Protein AF-A0A2E2YB76-F1 (afdb_monomer)

Radius of gyration: 13.13 Å; Cα contacts (8 Å, |Δi|>4): 101; chains: 1; bounding box: 33×26×32 Å

Secondary structure (DSSP, 8-state):
-TT-EEEE----TT-S-HHHHHHHHHHHHT--SEEEE---GGG-HHHHHTT--SSS-EEEEETTEEEEEESSGGGG--

Solvent-accessible surface area (backbone atoms only — not comparable to full-atom values): 4896 Å² total; per-residue (Å²): 94,70,88,40,79,47,71,45,52,45,40,54,94,83,57,90,45,44,66,62,52,50,54,47,48,40,67,73,70,65,63,58,41,46,81,48,74,74,48,42,19,95,72,31,70,60,38,66,77,70,63,57,86,65,79,68,68,44,72,30,71,55,98,89,38,80,77,43,77,36,74,47,70,73,82,58,73,118

Foldseek 3Di:
DAQDEAEDAAADPPDPDSVVVVVVCCVPVVDHHHYYYPNNHPPDPCCVVVVPPDPDKDFAADPNDTPDIDNDPVVNVD

Nearest PDB structures (foldseek):
  4ulx-assembly1_A  TM=4.242E-01  e=5.780E-01  synthetic construct
  2l59-assembly1_A  TM=4.672E-01  e=1.678E+00  Mycobacterium tuberculosis
  7q3j-assembly2_B  TM=4.574E-01  e=2.860E+00  synthetic construct
  1rqm-assembly1_A  TM=3.877E-01  e=1.918E+00  Alicyclobacillus acidocaldarius
  1fb6-assembly2_B  TM=4.511E-01  e=4.266E+00  Spinacia oleracea

pLDDT: mean 90.96, std 5.66, range [63.69, 95.75]

Sequence (78 aa):
MDNWILLSLDGVPQQRSPLGEWYSAISQDGLGGNHLSDLRGGRSIITERLGVQEMPLYFK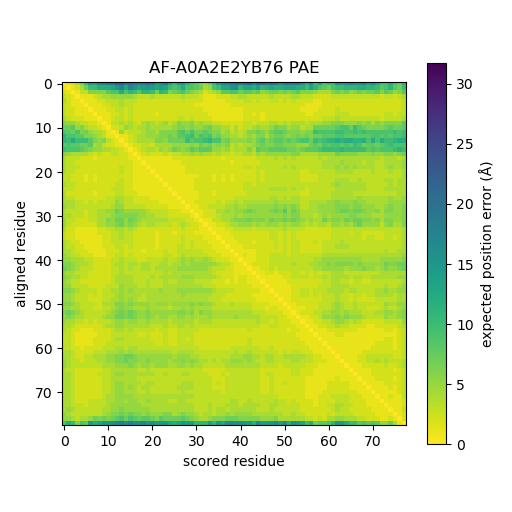VEDGLITARSTQILEILD

Structure (mmCIF, N/CA/C/O backbone):
data_AF-A0A2E2YB76-F1
#
_entry.id   AF-A0A2E2YB76-F1
#
loop_
_atom_site.group_PDB
_atom_site.id
_atom_site.type_symbol
_atom_site.label_atom_id
_atom_site.label_alt_id
_atom_site.label_comp_id
_atom_site.label_asym_id
_atom_site.label_entity_id
_atom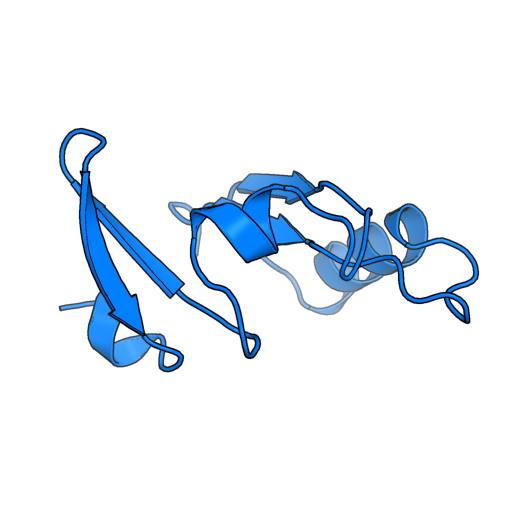_site.label_seq_id
_atom_site.pdbx_PDB_ins_code
_atom_site.Cartn_x
_atom_site.Cartn_y
_atom_site.Cartn_z
_atom_site.occupancy
_atom_site.B_iso_or_equiv
_atom_site.auth_seq_id
_atom_site.auth_comp_id
_atom_site.auth_asym_id
_atom_site.auth_atom_id
_atom_site.pdbx_PDB_model_num
ATOM 1 N N . MET A 1 1 ? -1.205 -11.235 8.387 1.00 63.69 1 MET A N 1
ATOM 2 C CA . MET A 1 1 ? -1.757 -10.004 7.770 1.00 63.69 1 MET A CA 1
ATOM 3 C C . MET A 1 1 ? -2.871 -10.373 6.792 1.00 63.69 1 MET A C 1
ATOM 5 O O . MET A 1 1 ? -3.090 -9.688 5.808 1.00 63.69 1 MET A O 1
ATOM 9 N N . ASP A 1 2 ? -3.622 -11.440 7.052 1.00 73.50 2 ASP A N 1
ATOM 10 C CA . ASP A 1 2 ? -4.350 -12.109 5.964 1.00 73.50 2 ASP A CA 1
ATOM 11 C C . ASP A 1 2 ? -5.585 -11.319 5.506 1.00 73.50 2 ASP A C 1
ATOM 13 O O . ASP A 1 2 ? -6.056 -11.489 4.387 1.00 73.50 2 ASP A O 1
ATOM 17 N N . ASN A 1 3 ? -6.031 -10.374 6.339 1.00 84.62 3 ASN A N 1
ATOM 18 C CA . ASN A 1 3 ? -7.112 -9.436 6.042 1.00 84.62 3 ASN A CA 1
ATOM 19 C C . ASN A 1 3 ? -6.625 -8.089 5.474 1.00 84.62 3 ASN A C 1
ATOM 21 O O . ASN A 1 3 ? -7.422 -7.165 5.335 1.00 84.62 3 ASN A O 1
ATOM 25 N N . TRP A 1 4 ? -5.330 -7.938 5.187 1.00 92.38 4 TRP A N 1
ATOM 26 C CA . TRP A 1 4 ? -4.781 -6.695 4.647 1.00 92.38 4 TRP A CA 1
ATOM 2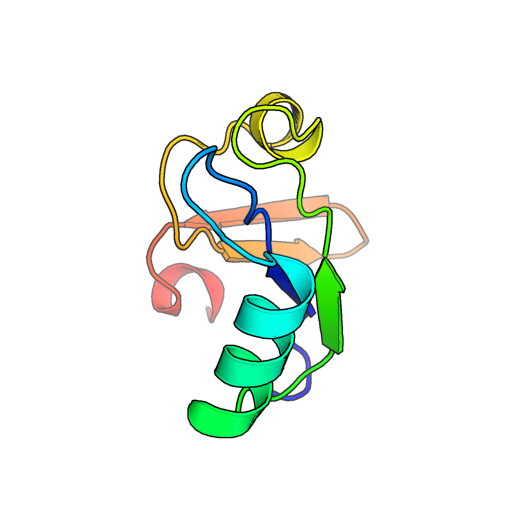7 C C . TRP A 1 4 ? -4.901 -6.644 3.127 1.00 92.38 4 TRP A C 1
ATOM 29 O O . TRP A 1 4 ? -4.803 -7.661 2.437 1.00 92.38 4 TRP A O 1
ATOM 39 N N . ILE A 1 5 ? -5.065 -5.429 2.608 1.00 94.81 5 ILE A N 1
ATOM 40 C CA . ILE A 1 5 ? -4.850 -5.113 1.199 1.00 94.81 5 ILE A CA 1
ATOM 41 C C . ILE A 1 5 ? -3.567 -4.291 1.122 1.00 94.81 5 ILE A C 1
ATOM 43 O O . ILE A 1 5 ? -3.489 -3.197 1.680 1.00 94.81 5 ILE A O 1
ATOM 47 N N . LEU A 1 6 ? -2.565 -4.825 0.435 1.00 94.62 6 LEU A N 1
ATOM 48 C CA . LEU A 1 6 ? -1.277 -4.185 0.210 1.00 94.62 6 LEU A CA 1
ATOM 49 C C . LEU A 1 6 ? -1.237 -3.670 -1.227 1.00 94.62 6 LEU A C 1
ATOM 51 O O . LEU A 1 6 ? -1.424 -4.432 -2.174 1.00 94.62 6 LEU A O 1
ATOM 55 N N . LEU A 1 7 ? -1.006 -2.371 -1.390 1.00 94.75 7 LEU A N 1
ATOM 56 C CA . LEU A 1 7 ? -1.027 -1.698 -2.683 1.00 94.75 7 LEU A CA 1
ATOM 57 C C . LEU A 1 7 ? 0.350 -1.108 -2.992 1.00 94.75 7 LEU A C 1
ATOM 59 O O . LEU A 1 7 ? 0.771 -0.162 -2.330 1.00 94.75 7 LEU A O 1
ATOM 63 N N . SER A 1 8 ? 1.017 -1.616 -4.030 1.00 94.81 8 SER A N 1
ATOM 64 C CA . SER A 1 8 ? 2.236 -0.980 -4.540 1.00 94.81 8 SER A CA 1
ATOM 65 C C . SER A 1 8 ? 1.908 0.188 -5.476 1.00 94.81 8 SER A C 1
ATOM 67 O O . SER A 1 8 ? 1.163 0.056 -6.458 1.00 94.81 8 SER A O 1
ATOM 69 N N . LEU A 1 9 ? 2.517 1.334 -5.172 1.00 93.69 9 LEU A N 1
ATOM 70 C CA . LEU A 1 9 ? 2.534 2.539 -6.002 1.00 93.69 9 LEU A CA 1
ATOM 71 C C . LEU A 1 9 ? 3.893 2.741 -6.690 1.00 93.69 9 LEU A C 1
ATOM 73 O O . LEU A 1 9 ? 4.173 3.854 -7.128 1.00 93.69 9 LEU A O 1
ATOM 77 N N . ASP A 1 10 ? 4.734 1.701 -6.774 1.00 88.75 10 ASP A N 1
ATOM 78 C CA . ASP A 1 10 ? 6.071 1.758 -7.389 1.00 88.75 10 ASP A CA 1
ATOM 79 C C . ASP A 1 10 ? 6.035 2.290 -8.830 1.00 88.75 10 ASP A C 1
ATOM 81 O O . ASP A 1 10 ? 4.979 2.488 -9.416 1.00 88.75 10 ASP A O 1
ATOM 85 N N . GLY A 1 11 ? 7.181 2.565 -9.441 1.00 85.62 11 GLY A N 1
ATOM 86 C CA . GLY A 1 11 ? 7.255 3.139 -10.790 1.00 85.62 11 GLY A CA 1
ATOM 87 C C . GLY A 1 11 ? 8.129 4.379 -10.877 1.00 85.62 11 GLY A C 1
ATOM 88 O O . GLY A 1 11 ? 7.826 5.292 -11.651 1.00 85.62 11 GLY A O 1
ATOM 89 N N . VAL A 1 12 ? 9.200 4.440 -10.078 1.00 83.38 12 VAL A N 1
ATOM 90 C CA . VAL A 1 12 ? 10.200 5.508 -10.208 1.00 83.38 12 VAL A CA 1
ATOM 91 C C . VAL A 1 12 ? 10.993 5.340 -11.513 1.00 83.38 12 VAL A C 1
ATOM 93 O O . VAL A 1 12 ? 11.171 4.212 -11.974 1.00 83.38 12 VAL A O 1
ATOM 96 N N . PRO A 1 13 ? 11.499 6.427 -12.130 1.00 80.75 13 PRO A N 1
ATOM 97 C CA . PRO A 1 13 ? 12.132 6.362 -13.452 1.00 80.75 13 PRO A CA 1
ATOM 98 C C . PRO A 1 13 ? 13.314 5.390 -13.567 1.00 80.75 13 PRO A C 1
ATOM 100 O O . PRO A 1 13 ? 13.620 4.936 -14.665 1.00 80.75 13 PRO A O 1
ATOM 103 N N . GLN A 1 14 ? 13.995 5.092 -12.457 1.00 83.50 14 GLN A N 1
ATOM 104 C CA . GLN A 1 14 ? 15.160 4.206 -12.422 1.00 83.50 14 GLN A CA 1
ATOM 105 C C . GLN A 1 14 ? 14.804 2.724 -12.224 1.00 83.50 14 GLN A C 1
ATOM 107 O O . GLN A 1 14 ? 15.687 1.878 -12.372 1.00 83.50 14 GLN A O 1
ATOM 112 N N . GLN A 1 15 ? 13.552 2.393 -11.890 1.00 86.62 15 GLN A N 1
ATOM 113 C CA . GLN A 1 15 ? 13.148 0.999 -11.706 1.00 86.62 15 GLN A CA 1
ATOM 114 C C . GLN A 1 15 ? 13.146 0.252 -13.032 1.00 86.62 15 GLN A C 1
ATOM 116 O O . GLN A 1 15 ? 12.618 0.724 -14.041 1.00 86.62 15 GLN A O 1
ATOM 121 N N . ARG A 1 16 ? 13.720 -0.952 -13.020 1.00 85.69 16 ARG A N 1
ATOM 122 C CA . ARG A 1 16 ? 13.840 -1.778 -14.226 1.00 85.69 16 ARG A CA 1
ATOM 123 C C . ARG A 1 16 ? 12.515 -2.456 -14.550 1.00 85.69 16 ARG A C 1
ATOM 125 O O . ARG A 1 16 ? 12.152 -2.566 -15.719 1.00 85.69 16 ARG A O 1
ATOM 132 N N . SER A 1 17 ? 11.813 -2.936 -13.526 1.00 93.19 17 SER A N 1
ATOM 133 C CA . SER A 1 17 ? 10.478 -3.515 -13.659 1.00 93.19 17 SER A CA 1
ATOM 134 C C . SER A 1 17 ? 9.718 -3.359 -12.343 1.00 93.19 17 SER A C 1
ATOM 136 O O . SER A 1 17 ? 9.845 -4.223 -11.479 1.00 93.19 17 SER A O 1
ATOM 138 N N . PRO A 1 18 ? 8.886 -2.312 -12.189 1.00 94.00 18 PRO A N 1
ATOM 139 C CA . PRO A 1 18 ? 8.094 -2.114 -10.973 1.00 94.00 18 PRO A CA 1
ATOM 140 C C . PRO A 1 18 ? 7.248 -3.342 -10.609 1.00 94.00 18 PRO A C 1
ATOM 142 O O . PRO A 1 18 ? 7.164 -3.725 -9.450 1.00 94.00 18 PRO A O 1
ATOM 145 N N . LEU A 1 19 ? 6.680 -4.022 -11.613 1.00 94.19 19 LEU A N 1
ATOM 146 C CA . LEU A 1 19 ? 5.897 -5.239 -11.396 1.00 94.19 19 LEU A CA 1
ATOM 147 C C . LEU A 1 19 ? 6.763 -6.409 -10.910 1.00 94.19 19 LEU A C 1
ATOM 149 O O . LEU A 1 19 ? 6.382 -7.108 -9.976 1.00 94.19 19 LEU A O 1
ATOM 153 N N . GL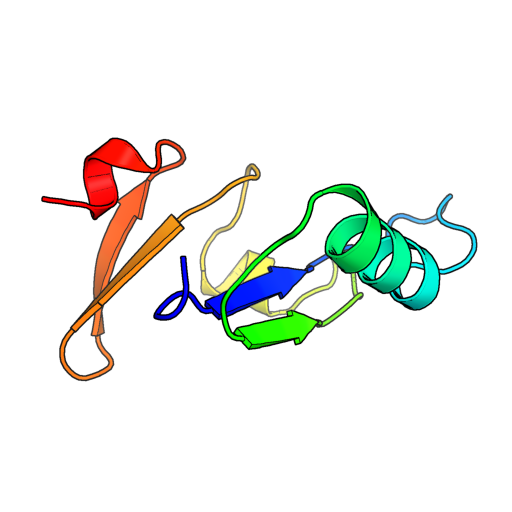Y A 1 20 ? 7.915 -6.640 -11.548 1.00 94.75 20 GLY A N 1
ATOM 154 C CA . GLY A 1 20 ? 8.822 -7.723 -11.165 1.00 94.75 20 GLY A CA 1
ATOM 155 C C . GLY A 1 20 ? 9.438 -7.507 -9.783 1.00 94.75 20 GLY A C 1
ATOM 156 O O . GLY A 1 20 ? 9.574 -8.455 -9.011 1.00 94.75 20 GLY A O 1
ATOM 157 N N . GLU A 1 21 ? 9.765 -6.259 -9.456 1.00 93.12 21 GLU A N 1
ATOM 158 C CA . GLU A 1 21 ? 10.257 -5.857 -8.139 1.00 93.12 21 GLU A CA 1
ATOM 159 C C . GLU A 1 21 ? 9.171 -6.035 -7.069 1.00 93.12 21 GLU A C 1
ATOM 161 O O . GLU A 1 21 ? 9.452 -6.633 -6.033 1.00 93.12 21 GLU A O 1
ATOM 166 N N . TRP A 1 22 ? 7.917 -5.661 -7.352 1.00 94.12 22 TRP A N 1
ATOM 167 C CA . TRP A 1 22 ? 6.794 -5.895 -6.438 1.00 94.12 22 TRP A CA 1
ATOM 168 C C . TRP A 1 22 ? 6.544 -7.385 -6.167 1.00 94.12 22 TRP A C 1
ATOM 170 O O . TRP A 1 22 ? 6.431 -7.794 -5.013 1.00 94.12 22 TRP A O 1
ATOM 180 N N . TYR A 1 23 ? 6.533 -8.229 -7.205 1.00 94.56 23 TYR A N 1
ATOM 181 C CA . TYR A 1 23 ? 6.426 -9.683 -7.020 1.00 94.56 23 TYR A CA 1
ATOM 182 C C . TYR A 1 23 ? 7.588 -10.258 -6.209 1.00 94.56 23 TYR A C 1
ATOM 184 O O . TYR A 1 23 ? 7.387 -11.156 -5.389 1.00 94.56 23 TYR A O 1
ATOM 192 N N . SER A 1 24 ? 8.798 -9.742 -6.433 1.00 94.31 24 SER A N 1
ATOM 193 C CA . SER A 1 24 ? 9.980 -10.160 -5.682 1.00 94.31 24 SER A CA 1
ATOM 194 C C . SER A 1 24 ? 9.845 -9.796 -4.204 1.00 94.31 24 SER A C 1
ATOM 196 O O . SER A 1 24 ? 10.097 -10.657 -3.369 1.00 94.31 24 SER A O 1
ATOM 198 N N . ALA A 1 25 ? 9.378 -8.585 -3.885 1.00 91.88 25 ALA A N 1
ATOM 199 C CA . ALA A 1 25 ? 9.141 -8.140 -2.512 1.00 91.88 25 ALA A CA 1
ATOM 200 C C . ALA A 1 25 ? 8.089 -9.006 -1.801 1.00 91.88 25 ALA A C 1
ATOM 202 O O . ALA A 1 25 ? 8.359 -9.528 -0.724 1.00 91.88 25 ALA A O 1
ATOM 203 N N . ILE A 1 26 ? 6.941 -9.271 -2.443 1.00 93.50 26 ILE A N 1
ATOM 204 C CA . ILE A 1 26 ? 5.903 -10.168 -1.897 1.00 93.50 26 ILE A CA 1
ATOM 205 C C . ILE A 1 26 ? 6.498 -11.528 -1.513 1.00 93.50 26 ILE A C 1
ATOM 207 O O . ILE A 1 26 ? 6.240 -12.040 -0.423 1.00 93.50 26 ILE A O 1
ATOM 211 N N . SER A 1 27 ? 7.301 -12.114 -2.407 1.00 94.19 27 SER A N 1
ATOM 212 C CA . SER A 1 27 ? 7.891 -13.434 -2.187 1.00 94.19 27 SER A CA 1
ATOM 213 C C . SER A 1 27 ? 9.016 -13.434 -1.153 1.00 94.19 27 SER A C 1
ATOM 215 O O . SER A 1 27 ? 9.157 -14.425 -0.441 1.00 94.19 27 SER A O 1
ATOM 217 N N . GLN A 1 28 ? 9.856 -12.399 -1.119 1.00 95.75 28 GLN A N 1
ATOM 218 C CA . GLN A 1 28 ? 11.026 -12.329 -0.238 1.00 95.75 28 GLN A CA 1
ATOM 219 C C . GLN A 1 28 ? 10.631 -11.985 1.196 1.00 95.75 28 GLN A C 1
ATOM 221 O O . GLN A 1 28 ? 11.140 -12.603 2.130 1.00 95.75 28 GLN A O 1
ATOM 226 N N . ASP A 1 29 ? 9.682 -11.064 1.358 1.00 90.75 29 ASP A N 1
ATOM 227 C CA . ASP A 1 29 ? 9.275 -10.548 2.665 1.00 90.75 29 ASP A CA 1
ATOM 228 C C . ASP A 1 29 ? 8.129 -11.363 3.286 1.00 90.75 29 ASP A C 1
ATOM 230 O O . ASP A 1 29 ? 7.732 -11.121 4.425 1.00 90.75 29 ASP A O 1
ATOM 234 N N . GLY A 1 30 ? 7.588 -12.344 2.552 1.00 89.38 30 GLY A N 1
ATOM 235 C CA . GLY A 1 30 ? 6.489 -13.185 3.025 1.00 89.38 30 GLY A CA 1
ATOM 236 C C . GLY A 1 30 ? 5.221 -12.378 3.310 1.00 89.38 30 GLY A C 1
ATOM 237 O O . GLY A 1 30 ? 4.528 -12.644 4.296 1.00 89.38 30 GLY A O 1
ATOM 238 N N . LEU A 1 31 ? 4.936 -11.373 2.474 1.00 87.56 31 LEU A N 1
ATOM 239 C CA . LEU A 1 31 ? 3.780 -10.498 2.650 1.00 87.56 31 LEU A CA 1
ATOM 240 C C . LEU A 1 31 ? 2.486 -11.306 2.482 1.00 87.56 31 LEU A C 1
ATOM 242 O O . LEU A 1 31 ? 2.249 -11.935 1.451 1.00 87.56 31 LEU A O 1
ATOM 246 N N . GLY A 1 32 ? 1.666 -11.320 3.533 1.00 88.38 32 GLY A N 1
ATOM 247 C CA . GLY A 1 32 ? 0.339 -11.933 3.519 1.00 88.38 32 GLY A CA 1
ATOM 248 C C . GLY A 1 32 ? -0.749 -10.961 3.056 1.00 88.38 32 GLY A C 1
ATOM 249 O O . GLY A 1 32 ? -0.510 -9.766 2.902 1.00 88.38 32 GLY A O 1
ATOM 250 N N . GLY A 1 33 ? -1.975 -11.465 2.913 1.00 91.75 33 GLY A N 1
ATOM 251 C CA . GLY A 1 33 ? -3.121 -10.670 2.467 1.00 91.75 33 GLY A CA 1
ATOM 252 C C . GLY A 1 33 ? -3.239 -10.573 0.945 1.00 91.75 33 GLY A C 1
ATOM 253 O O . GLY A 1 33 ? -2.663 -11.367 0.199 1.00 91.75 33 GLY A O 1
ATOM 254 N N . ASN A 1 34 ? -4.041 -9.616 0.483 1.00 94.44 34 ASN A N 1
ATOM 255 C CA . ASN A 1 34 ? -4.294 -9.383 -0.936 1.00 94.44 34 ASN A CA 1
ATOM 256 C C . ASN A 1 34 ? -3.352 -8.312 -1.487 1.00 94.44 34 ASN A C 1
ATOM 258 O O . ASN A 1 34 ? -3.236 -7.227 -0.922 1.00 94.44 34 ASN A O 1
ATOM 262 N N . HIS A 1 35 ? -2.739 -8.589 -2.636 1.00 95.19 35 HIS A N 1
ATOM 263 C CA . HIS A 1 35 ? -1.791 -7.683 -3.279 1.00 95.19 35 HIS A CA 1
ATOM 264 C C . HIS A 1 35 ? -2.411 -7.006 -4.502 1.00 95.19 35 HIS A C 1
ATOM 266 O O . HIS A 1 35 ? -2.893 -7.673 -5.417 1.00 95.19 35 HIS A O 1
ATOM 272 N N . LEU A 1 36 ? -2.349 -5.679 -4.536 1.00 95.31 36 LEU A N 1
ATOM 273 C CA . LEU A 1 36 ? -2.750 -4.833 -5.656 1.00 95.31 36 LEU A CA 1
ATOM 274 C C . LEU A 1 36 ? -1.560 -3.984 -6.111 1.00 95.31 36 LEU A C 1
ATOM 276 O O . LEU A 1 36 ? -0.596 -3.783 -5.369 1.00 95.31 36 LEU A O 1
ATOM 280 N N . SER A 1 37 ? -1.620 -3.460 -7.332 1.00 94.62 37 SER A N 1
ATOM 281 C CA . SER A 1 37 ? -0.595 -2.546 -7.827 1.00 94.62 37 SER A CA 1
ATOM 282 C C . SER A 1 37 ? -1.149 -1.572 -8.868 1.00 94.62 37 SER A C 1
ATOM 284 O O . SER A 1 37 ? -1.967 -1.941 -9.709 1.00 94.62 37 SER A O 1
ATOM 286 N N . ASP A 1 38 ? -0.708 -0.315 -8.797 1.00 94.31 38 ASP A N 1
ATOM 287 C CA . ASP A 1 38 ? -0.945 0.695 -9.846 1.00 94.31 38 ASP A CA 1
ATOM 288 C C . ASP A 1 38 ? 0.327 0.946 -10.672 1.00 94.31 38 ASP A C 1
ATOM 290 O O . ASP A 1 38 ? 0.261 1.157 -11.880 1.00 94.31 38 ASP A O 1
ATOM 294 N N . LEU A 1 39 ? 1.500 0.843 -10.036 1.00 93.25 39 LEU A N 1
ATOM 295 C CA . LEU A 1 39 ? 2.825 0.894 -10.670 1.00 93.25 39 LEU A CA 1
ATOM 296 C C . LEU A 1 39 ? 3.128 2.172 -11.485 1.00 93.25 39 LEU A C 1
ATOM 298 O O . LEU A 1 39 ? 3.920 2.158 -12.434 1.00 93.25 39 LEU A O 1
ATOM 302 N N . ARG A 1 40 ? 2.487 3.294 -11.137 1.00 92.12 40 ARG A N 1
ATOM 303 C CA . ARG A 1 40 ? 2.656 4.591 -11.819 1.00 92.12 40 ARG A CA 1
ATOM 304 C C . ARG A 1 40 ? 3.588 5.561 -11.095 1.00 92.12 40 ARG A C 1
ATOM 306 O O . ARG A 1 40 ? 3.762 6.689 -11.576 1.00 92.12 40 ARG A O 1
ATOM 313 N N . GLY A 1 41 ? 4.191 5.162 -9.977 1.00 89.00 41 GLY A N 1
ATOM 314 C CA . GLY A 1 41 ? 5.020 6.039 -9.158 1.00 89.00 41 GLY A CA 1
ATOM 315 C C . GLY A 1 41 ? 4.247 7.278 -8.708 1.00 89.00 41 GLY A C 1
ATOM 316 O O . GLY A 1 41 ? 3.033 7.256 -8.493 1.00 89.00 41 GLY A O 1
ATOM 317 N N . GLY A 1 42 ? 4.939 8.418 -8.696 1.00 86.50 42 GLY A N 1
ATOM 318 C CA . GLY A 1 42 ? 4.340 9.720 -8.385 1.00 86.50 42 GLY A CA 1
ATOM 319 C C . GLY A 1 42 ? 3.237 10.189 -9.348 1.00 86.50 42 GLY A C 1
ATOM 320 O O . GLY A 1 42 ? 2.594 11.191 -9.064 1.00 86.50 42 GLY A O 1
ATOM 321 N N . ARG A 1 43 ? 2.997 9.492 -10.471 1.00 88.94 43 ARG A N 1
ATOM 322 C CA . ARG A 1 43 ? 1.897 9.789 -11.413 1.00 88.94 43 ARG A CA 1
ATOM 323 C C . ARG A 1 43 ? 0.623 8.992 -11.126 1.00 88.94 43 ARG A C 1
ATOM 325 O O . ARG A 1 43 ? -0.327 9.065 -11.906 1.00 88.94 43 ARG A O 1
ATOM 332 N N . SER A 1 44 ? 0.616 8.176 -10.076 1.00 92.19 44 SER A N 1
ATOM 333 C CA . SER A 1 44 ? -0.587 7.474 -9.651 1.00 92.19 44 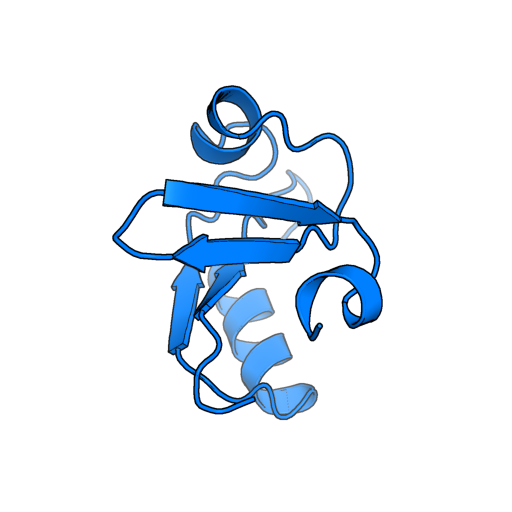SER A CA 1
ATOM 334 C C . SER A 1 44 ? -1.676 8.475 -9.277 1.00 92.19 44 SER A C 1
ATOM 336 O O . SER A 1 44 ? -1.438 9.408 -8.523 1.00 92.19 44 SER A O 1
ATOM 338 N N . ILE A 1 45 ? -2.906 8.258 -9.739 1.00 92.62 45 ILE A N 1
ATOM 339 C CA . ILE A 1 45 ? -4.045 9.070 -9.282 1.00 92.62 45 ILE A CA 1
ATOM 340 C C . ILE A 1 45 ? -4.332 8.858 -7.784 1.00 92.62 45 ILE A C 1
ATOM 342 O O . ILE A 1 45 ? -4.999 9.670 -7.146 1.00 92.62 45 ILE A O 1
ATOM 346 N N . ILE A 1 46 ? -3.831 7.758 -7.215 1.00 91.75 46 ILE A N 1
ATOM 347 C CA . ILE A 1 46 ? -4.014 7.393 -5.811 1.00 91.75 46 ILE A CA 1
ATOM 348 C C . ILE A 1 46 ? -3.206 8.326 -4.908 1.00 91.75 46 ILE A C 1
ATOM 350 O O . ILE A 1 46 ? -3.717 8.729 -3.863 1.00 91.75 46 ILE A O 1
ATOM 354 N N . THR A 1 47 ? -1.995 8.727 -5.318 1.00 90.38 47 THR A N 1
ATOM 355 C CA . THR A 1 47 ? -1.173 9.651 -4.521 1.00 90.38 47 THR A CA 1
ATOM 356 C C . THR A 1 47 ? -1.861 11.000 -4.362 1.00 90.38 47 THR A C 1
ATOM 358 O O . THR A 1 47 ? -1.937 11.514 -3.251 1.00 90.38 47 THR A O 1
ATOM 361 N N . GLU A 1 48 ? -2.445 11.531 -5.437 1.00 89.06 48 GLU A N 1
ATOM 362 C CA . GLU A 1 48 ? -3.215 12.776 -5.406 1.00 89.06 48 GLU A CA 1
ATOM 363 C C . GLU A 1 48 ? 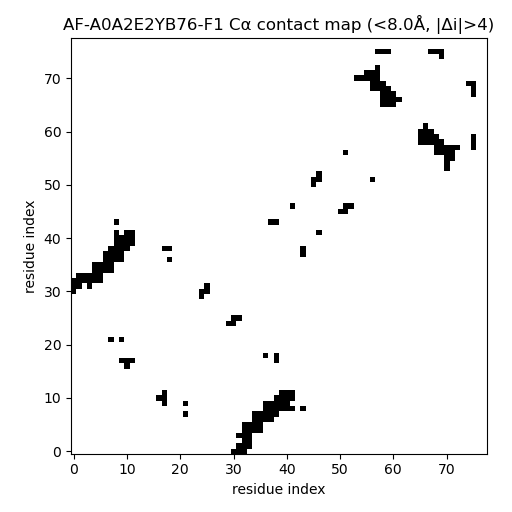-4.502 12.625 -4.583 1.00 89.06 48 GLU A C 1
ATOM 365 O O . GLU A 1 48 ? -4.724 13.372 -3.631 1.00 89.06 48 GLU A O 1
ATOM 370 N N . ARG A 1 49 ? -5.342 11.634 -4.909 1.00 91.12 49 ARG A N 1
ATOM 371 C CA . ARG A 1 49 ? -6.677 11.497 -4.300 1.00 91.12 49 ARG A CA 1
ATOM 372 C C . ARG A 1 49 ? -6.646 11.169 -2.815 1.00 91.12 49 ARG A C 1
ATOM 374 O O . ARG A 1 49 ? -7.531 11.611 -2.090 1.00 91.12 49 ARG A O 1
ATOM 381 N N . LEU A 1 50 ? -5.666 10.386 -2.371 1.00 90.62 50 LEU A N 1
ATOM 382 C CA . LEU A 1 50 ? -5.506 10.034 -0.959 1.00 90.62 50 LEU A CA 1
ATOM 383 C C . LEU A 1 50 ? -4.485 10.928 -0.244 1.00 90.62 50 LEU A C 1
ATOM 385 O O . LEU A 1 50 ? -4.228 10.733 0.943 1.00 90.62 50 LEU A O 1
ATOM 389 N N . GLY A 1 51 ? -3.903 11.911 -0.940 1.00 88.62 51 GLY A N 1
ATOM 390 C CA . GLY A 1 51 ? -2.899 12.821 -0.395 1.00 88.62 51 GLY A CA 1
ATOM 391 C C . GLY A 1 51 ? -1.672 12.091 0.153 1.00 88.62 51 GLY A C 1
ATOM 392 O O . GLY A 1 51 ? -1.223 12.409 1.256 1.00 88.62 51 GLY A O 1
ATOM 393 N N . VAL A 1 52 ? -1.176 11.076 -0.556 1.00 90.56 52 VAL A N 1
ATOM 394 C CA . VAL A 1 52 ? 0.012 10.300 -0.171 1.00 90.56 52 VAL A CA 1
ATOM 395 C C . VAL A 1 52 ? 1.253 11.158 -0.404 1.00 90.56 52 VAL A C 1
ATOM 397 O O . VAL A 1 52 ? 1.605 11.452 -1.543 1.00 90.56 52 VAL A O 1
ATOM 400 N N . GLN A 1 53 ? 1.899 11.571 0.683 1.00 86.75 53 GLN A N 1
ATOM 401 C CA . GLN A 1 53 ? 3.134 12.366 0.654 1.00 86.75 53 GLN A CA 1
ATOM 402 C C . GLN A 1 53 ? 4.360 11.531 1.030 1.00 86.75 53 GLN A C 1
ATOM 404 O O . GLN A 1 53 ? 5.461 11.794 0.556 1.00 86.75 53 GLN A O 1
ATOM 409 N N . GLU A 1 54 ? 4.149 10.500 1.846 1.00 87.62 54 GLU A N 1
ATOM 410 C CA . GLU A 1 54 ? 5.168 9.583 2.335 1.00 87.62 54 GLU A CA 1
ATOM 411 C C . GLU A 1 54 ? 4.602 8.161 2.409 1.00 87.62 54 GLU A C 1
ATOM 413 O O . GLU A 1 54 ? 3.385 7.964 2.482 1.00 87.62 54 GLU A O 1
ATOM 418 N N . MET A 1 55 ? 5.495 7.176 2.338 1.00 89.69 55 MET A N 1
ATOM 419 C CA . MET A 1 55 ? 5.184 5.751 2.435 1.00 89.69 55 MET A CA 1
ATOM 420 C C . MET A 1 55 ? 6.109 5.098 3.480 1.00 89.69 55 MET A C 1
ATOM 422 O O . MET A 1 55 ? 7.260 5.525 3.595 1.00 89.69 55 MET A O 1
ATOM 426 N N . PRO A 1 56 ? 5.654 4.058 4.207 1.00 92.50 56 PRO A N 1
ATOM 427 C CA . PRO A 1 56 ? 4.341 3.420 4.096 1.00 92.50 56 PRO A CA 1
ATOM 428 C C . PRO A 1 56 ? 3.213 4.291 4.664 1.00 92.50 56 PRO A C 1
ATOM 430 O O . PRO A 1 56 ? 3.420 5.083 5.578 1.00 92.50 56 PRO A O 1
ATOM 433 N N . LEU A 1 57 ? 2.012 4.130 4.109 1.00 94.94 57 LEU A N 1
ATOM 434 C CA . LEU A 1 57 ? 0.804 4.794 4.585 1.00 94.94 57 LEU A CA 1
ATOM 435 C C . LEU A 1 57 ? -0.314 3.764 4.721 1.00 94.94 57 LEU A C 1
ATOM 437 O O . LEU A 1 57 ? -0.611 3.026 3.782 1.00 94.94 57 LEU A O 1
ATOM 441 N N . TYR A 1 58 ? -0.924 3.732 5.894 1.00 95.19 58 TYR A N 1
ATOM 442 C CA . TYR A 1 58 ? -1.952 2.783 6.281 1.00 95.19 58 TYR A CA 1
ATOM 443 C C . TYR A 1 58 ? -3.295 3.497 6.407 1.00 95.19 58 TYR A C 1
ATOM 445 O O . TYR A 1 58 ? -3.370 4.641 6.863 1.00 95.19 58 TYR A O 1
ATOM 453 N N . PHE A 1 59 ? -4.359 2.799 6.021 1.00 94.81 59 PHE A N 1
ATOM 454 C CA . PHE A 1 59 ? -5.729 3.291 6.093 1.00 94.81 59 PHE A CA 1
ATOM 455 C C . PHE A 1 59 ? -6.597 2.269 6.822 1.00 94.81 59 PHE A C 1
ATOM 457 O O . PHE A 1 59 ? -6.576 1.089 6.467 1.00 94.81 59 PHE A O 1
ATOM 464 N N . LYS A 1 60 ? -7.392 2.726 7.793 1.00 95.31 60 LYS A N 1
ATOM 465 C CA . LYS A 1 60 ? -8.520 1.949 8.319 1.00 95.31 60 LYS A CA 1
ATOM 466 C C . LYS A 1 60 ? -9.734 2.237 7.453 1.00 95.31 60 LYS A C 1
ATOM 468 O O . LYS A 1 60 ? -10.052 3.407 7.233 1.00 95.31 60 LYS A O 1
ATOM 473 N N . VAL A 1 61 ? -10.382 1.190 6.951 1.00 93.56 61 VAL A N 1
ATOM 474 C CA . VAL A 1 61 ? -11.590 1.314 6.132 1.00 93.56 61 VAL A CA 1
ATOM 475 C C . VAL A 1 61 ? -12.724 0.544 6.793 1.00 93.56 61 VAL A C 1
ATOM 477 O O . VAL A 1 61 ? -12.621 -0.666 6.977 1.00 93.56 61 VAL A O 1
ATOM 480 N N . GLU A 1 62 ? -13.807 1.239 7.118 1.00 94.69 62 GLU A N 1
ATOM 481 C CA . GLU A 1 62 ? -15.013 0.689 7.742 1.00 94.69 62 GLU A CA 1
ATOM 482 C C . GLU A 1 62 ? -16.218 1.107 6.891 1.00 94.69 62 GLU A C 1
ATOM 484 O O . GLU A 1 62 ? -16.353 2.277 6.538 1.00 94.69 62 GLU A O 1
ATOM 489 N N . ASP A 1 63 ? -17.045 0.145 6.469 1.00 95.38 63 ASP A N 1
ATOM 490 C CA . ASP A 1 63 ? -18.203 0.371 5.582 1.00 95.38 63 ASP A CA 1
ATOM 491 C C . ASP A 1 63 ? -17.887 1.186 4.308 1.00 95.38 63 ASP A C 1
ATOM 493 O O . ASP A 1 63 ? -18.693 1.970 3.807 1.00 95.38 63 ASP A O 1
ATOM 497 N N . GLY A 1 64 ? -16.680 0.997 3.765 1.00 92.81 64 GLY A N 1
ATOM 498 C CA . GLY A 1 64 ? -16.200 1.704 2.573 1.00 92.81 64 GLY A CA 1
ATOM 499 C C . GLY A 1 64 ? -15.718 3.137 2.825 1.00 92.81 64 GLY A C 1
ATOM 500 O O . GLY A 1 64 ? -15.350 3.825 1.872 1.00 92.81 64 GLY A O 1
ATOM 501 N N . LEU A 1 65 ? -15.683 3.587 4.080 1.00 94.62 65 LEU A N 1
ATOM 502 C CA . LEU A 1 65 ? -15.184 4.896 4.492 1.00 94.62 65 LEU A CA 1
ATOM 503 C C . LEU A 1 65 ? -13.807 4.768 5.135 1.00 94.62 65 LEU A C 1
ATOM 505 O O . LEU A 1 65 ? -13.570 3.875 5.940 1.00 94.62 65 LEU A O 1
ATOM 509 N N . ILE A 1 66 ? -12.903 5.692 4.810 1.00 93.88 66 ILE A N 1
ATOM 510 C CA . ILE A 1 66 ? -11.615 5.802 5.502 1.00 93.88 66 ILE A CA 1
ATOM 511 C C . ILE A 1 66 ? -11.871 6.447 6.866 1.00 93.88 66 ILE A C 1
ATOM 513 O O . ILE A 1 66 ? -12.240 7.621 6.922 1.00 93.88 66 ILE A O 1
ATOM 517 N N . THR A 1 67 ? -11.668 5.700 7.950 1.00 95.69 67 THR A N 1
ATOM 518 C CA . THR A 1 67 ? -11.901 6.174 9.325 1.00 95.69 67 THR A CA 1
ATOM 519 C C . THR A 1 67 ? -10.618 6.550 10.058 1.00 95.69 67 THR A C 1
ATOM 521 O O . THR A 1 67 ? -10.656 7.382 10.961 1.00 95.69 67 THR A O 1
ATOM 524 N N . ALA A 1 68 ? -9.466 6.032 9.623 1.00 95.31 68 ALA A N 1
ATOM 525 C CA . ALA A 1 68 ? -8.157 6.441 10.123 1.00 95.31 68 ALA A CA 1
ATOM 526 C C . ALA A 1 68 ? -7.086 6.387 9.026 1.00 95.31 68 ALA A C 1
ATOM 528 O O . ALA A 1 68 ? -7.189 5.623 8.061 1.00 95.31 68 ALA A O 1
ATOM 529 N N . ARG A 1 69 ? -6.042 7.203 9.194 1.00 94.50 69 ARG A N 1
ATOM 530 C CA . ARG A 1 69 ? -4.868 7.281 8.319 1.00 94.50 69 ARG A CA 1
ATOM 531 C C . ARG A 1 69 ? -3.626 7.501 9.177 1.00 94.50 69 ARG A C 1
ATOM 533 O O . ARG A 1 69 ? -3.609 8.443 9.962 1.00 94.50 69 ARG A O 1
ATOM 540 N N . SER A 1 70 ? -2.585 6.701 8.966 1.00 95.06 70 SER A N 1
ATOM 541 C CA . SER A 1 70 ? -1.312 6.848 9.678 1.00 95.06 70 SER A CA 1
ATOM 542 C C . SER A 1 70 ? -0.143 6.258 8.896 1.00 95.06 70 SER A C 1
ATOM 544 O O . SER A 1 70 ? -0.323 5.360 8.076 1.00 95.06 70 SER A O 1
ATOM 546 N N . THR A 1 71 ? 1.069 6.740 9.152 1.00 94.50 71 THR A N 1
ATOM 547 C CA . THR A 1 71 ? 2.318 6.097 8.713 1.00 94.50 71 THR A CA 1
ATOM 548 C C . THR A 1 71 ? 2.800 5.014 9.679 1.00 94.50 71 THR A C 1
ATOM 550 O O . THR A 1 71 ? 3.738 4.279 9.372 1.00 94.50 71 THR A O 1
ATOM 553 N N . GLN A 1 72 ? 2.134 4.859 10.825 1.00 94.06 72 GLN A N 1
ATOM 554 C CA . GLN A 1 72 ? 2.407 3.831 11.818 1.00 94.06 72 GLN A CA 1
ATOM 55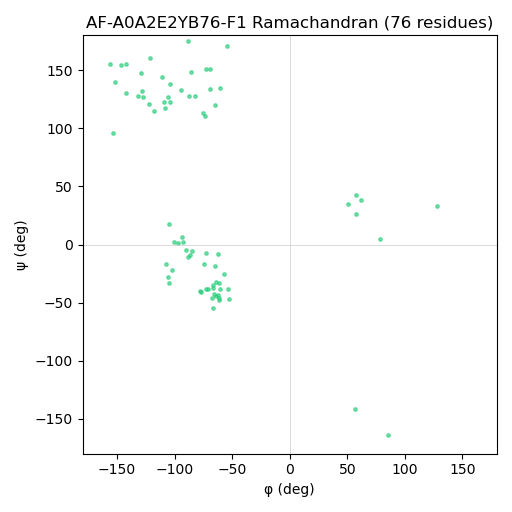5 C C . GLN A 1 72 ? 1.276 2.804 11.831 1.00 94.06 72 GLN A C 1
ATOM 557 O O . GLN A 1 72 ? 0.120 3.131 12.080 1.00 94.06 72 GLN A O 1
ATOM 562 N N . ILE A 1 73 ? 1.616 1.533 11.605 1.00 91.81 73 ILE A N 1
ATOM 563 C CA . ILE A 1 73 ? 0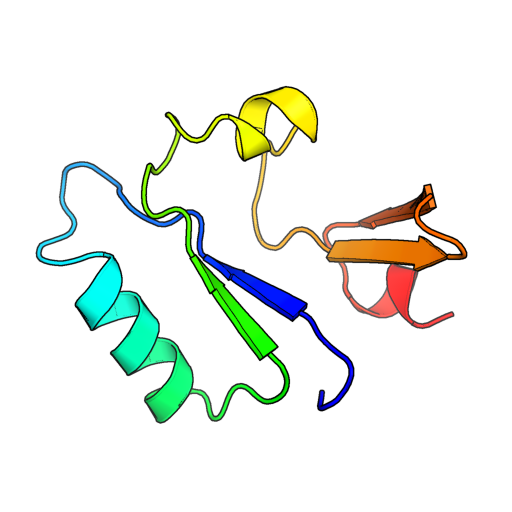.622 0.452 11.539 1.00 91.81 73 ILE A CA 1
ATOM 564 C C . ILE A 1 73 ? -0.161 0.284 12.851 1.00 91.81 73 ILE A C 1
ATOM 566 O O . ILE A 1 73 ? -1.340 -0.054 12.822 1.00 91.81 73 ILE A O 1
ATOM 570 N N . LEU A 1 74 ? 0.479 0.549 13.997 1.00 92.94 74 LEU A N 1
ATOM 571 C CA . LE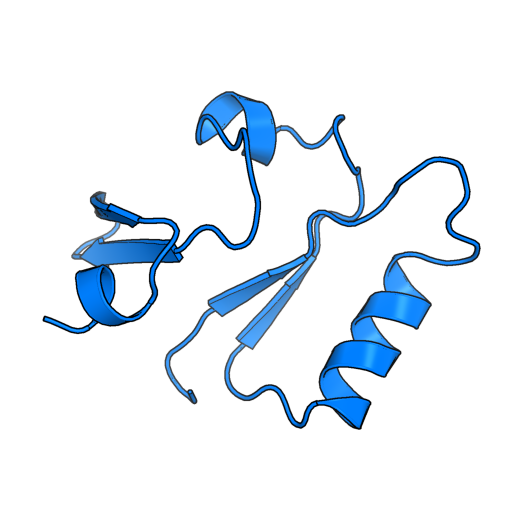U A 1 74 ? -0.138 0.402 15.317 1.00 92.94 74 LEU A CA 1
ATOM 572 C C . LEU A 1 74 ? -1.313 1.366 15.518 1.00 92.94 74 LEU A C 1
ATOM 574 O O . LEU A 1 74 ? -2.288 0.983 16.144 1.00 92.94 74 LEU A O 1
ATOM 578 N N . GLU A 1 75 ? -1.273 2.555 14.914 1.00 92.62 75 GLU A N 1
ATOM 579 C CA . GLU A 1 75 ? -2.352 3.551 15.009 1.00 92.62 75 GLU A CA 1
ATOM 580 C C . GLU A 1 75 ? -3.612 3.163 14.209 1.00 92.62 75 GLU A C 1
ATOM 582 O O . GLU A 1 75 ? -4.628 3.850 14.275 1.00 92.62 75 GLU A O 1
ATOM 587 N N . ILE A 1 76 ? -3.548 2.085 13.418 1.00 92.88 76 ILE A N 1
ATOM 588 C CA . ILE A 1 76 ? -4.656 1.574 12.594 1.00 92.88 76 ILE A CA 1
ATOM 589 C C . ILE A 1 76 ? -5.243 0.271 13.159 1.00 92.88 76 ILE A C 1
ATOM 591 O O . ILE A 1 76 ? -6.338 -0.129 12.765 1.00 92.88 76 ILE A O 1
ATOM 595 N N . LEU A 1 77 ? -4.513 -0.402 14.052 1.00 88.19 77 LEU A N 1
ATOM 596 C CA . LEU A 1 77 ? -4.873 -1.714 14.597 1.00 88.19 77 LEU A CA 1
ATOM 597 C C . LEU A 1 77 ? -5.788 -1.652 15.831 1.00 88.19 77 LEU A C 1
ATOM 599 O O . LEU A 1 77 ? -6.286 -2.702 16.239 1.00 88.19 77 LEU A O 1
ATOM 603 N N . ASP A 1 78 ? -6.001 -0.457 16.384 1.00 68.38 78 ASP A N 1
ATOM 604 C CA . ASP A 1 78 ? -6.971 -0.174 17.452 1.00 68.38 78 ASP A CA 1
ATOM 605 C C . ASP A 1 78 ? -8.424 -0.257 16.945 1.00 68.38 78 ASP A C 1
ATOM 607 O O . ASP A 1 78 ? -9.301 -0.746 17.693 1.00 68.38 78 ASP A O 1
#

Mean predicted aligned error: 3.59 Å